Protein AF-A0A1Z7M9F4-F1 (afdb_monomer_lite)

Secondary structure (DSSP, 8-state):
---------GGGGSSSHHHHHHHHHHH--HHHHHHHHT--THHHH-HHHHHHHHHHHHHHH-TTT--STTHHHHHHHHHHHHHHHHGGG-

Sequence (90 aa):
MEKNKEKYDLDSYFVSEAHKLIFALLFTDKKIRMELLGIEEELYLDEEKAKEWHHRIAKIIHPDTCTIEGCEKAIMKLNELYSGMVKADE

Structure (mmCIF, N/CA/C/O backbone):
data_AF-A0A1Z7M9F4-F1
#
_entry.id   AF-A0A1Z7M9F4-F1
#
loop_
_atom_site.group_PDB
_atom_site.id
_atom_site.type_symbol
_atom_site.label_atom_id
_atom_site.label_alt_id
_atom_site.label_comp_id
_atom_site.label_asym_id
_atom_site.label_entity_id
_atom_site.label_seq_id
_atom_site.pdbx_PDB_ins_code
_atom_site.Cartn_x
_atom_site.Cartn_y
_atom_site.Cartn_z
_atom_site.occupancy
_atom_site.B_iso_or_equiv
_atom_site.auth_seq_id
_atom_site.auth_comp_id
_atom_site.auth_asym_id
_atom_site.auth_atom_id
_atom_site.pdbx_PDB_model_num
ATOM 1 N N . MET A 1 1 ? -26.191 13.904 -10.377 1.00 37.16 1 MET A N 1
ATOM 2 C CA . MET A 1 1 ? -25.640 13.100 -11.488 1.00 37.16 1 MET A CA 1
ATOM 3 C C . MET A 1 1 ? -24.372 12.441 -10.975 1.00 37.16 1 MET A C 1
ATOM 5 O O . MET A 1 1 ? -23.299 13.024 -1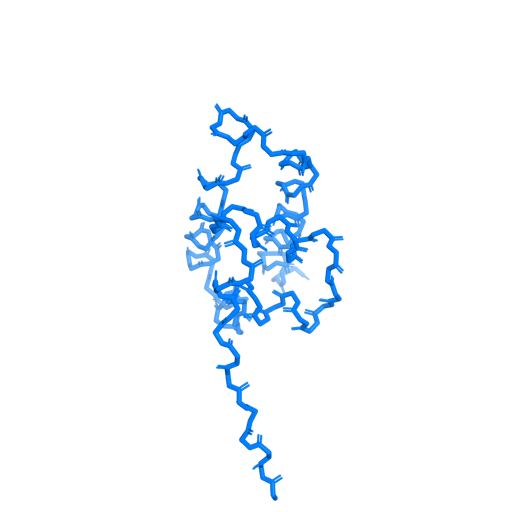1.082 1.00 37.16 1 MET A O 1
ATOM 9 N N . GLU A 1 2 ? -24.499 11.288 -10.322 1.00 45.94 2 GLU A N 1
ATOM 10 C CA . GLU A 1 2 ? -23.336 10.470 -9.974 1.00 45.94 2 GLU A CA 1
ATOM 11 C C . GLU A 1 2 ? -22.764 9.916 -11.272 1.00 45.94 2 GLU A C 1
ATOM 13 O O . GLU A 1 2 ? -23.430 9.193 -12.012 1.00 45.94 2 GLU A O 1
ATOM 18 N N . LYS A 1 3 ? -21.546 10.343 -11.607 1.00 44.34 3 LYS A N 1
ATOM 19 C CA . LYS A 1 3 ? -20.804 9.728 -12.699 1.00 44.34 3 LYS A CA 1
ATOM 20 C C . LYS A 1 3 ? -20.497 8.303 -12.251 1.00 44.34 3 LYS A C 1
ATOM 22 O O . LYS A 1 3 ? -19.658 8.127 -11.372 1.00 44.34 3 LYS A O 1
ATOM 27 N N . ASN A 1 4 ? -21.173 7.320 -12.846 1.00 50.62 4 ASN A N 1
ATOM 28 C CA . ASN A 1 4 ? -20.717 5.934 -12.860 1.00 50.62 4 ASN A CA 1
ATOM 29 C C . ASN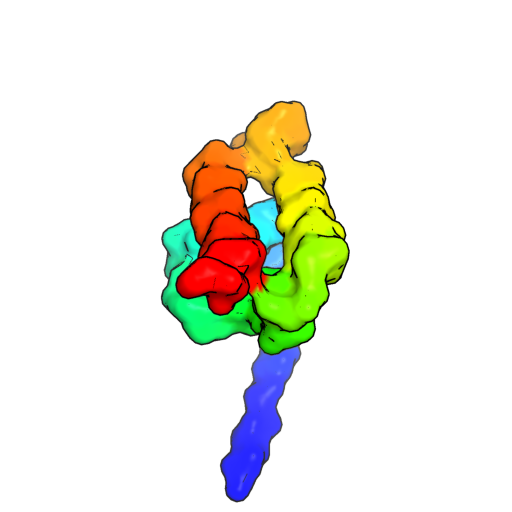 A 1 4 ? -19.286 5.952 -13.394 1.00 50.62 4 ASN A C 1
ATOM 31 O O . ASN A 1 4 ? -19.052 6.125 -14.589 1.00 50.62 4 ASN A O 1
ATOM 35 N N . LYS A 1 5 ? -18.323 5.904 -12.478 1.00 55.31 5 LYS A N 1
ATOM 36 C CA . LYS A 1 5 ? -16.910 5.806 -12.802 1.00 55.31 5 LYS A CA 1
ATOM 37 C C . LYS A 1 5 ? -16.756 4.378 -13.303 1.00 55.31 5 LYS A C 1
ATOM 39 O O . LYS A 1 5 ? -16.868 3.450 -12.507 1.00 55.31 5 LYS A O 1
ATOM 44 N N . GLU A 1 6 ? -16.632 4.196 -14.616 1.00 55.81 6 GLU A N 1
ATOM 45 C CA . GLU A 1 6 ? -16.288 2.893 -15.181 1.00 55.81 6 GLU A CA 1
ATOM 46 C C . GLU A 1 6 ? -15.078 2.376 -14.403 1.00 55.81 6 GLU A C 1
ATOM 48 O O . GLU A 1 6 ? -14.020 3.011 -14.374 1.00 55.81 6 GLU A O 1
ATOM 53 N N . LYS A 1 7 ? -15.276 1.287 -13.656 1.00 57.53 7 LYS A N 1
ATOM 54 C CA . LYS A 1 7 ? -14.208 0.647 -12.903 1.00 57.53 7 LYS A CA 1
ATOM 55 C C . LYS A 1 7 ? -13.355 -0.063 -13.941 1.00 57.53 7 LYS A C 1
ATOM 57 O O . LYS A 1 7 ? -13.666 -1.182 -14.334 1.00 57.53 7 LYS A O 1
ATOM 62 N N . TYR A 1 8 ? -12.352 0.642 -14.456 1.00 62.00 8 TYR A N 1
ATOM 63 C CA . TYR A 1 8 ? -11.377 0.058 -15.364 1.00 62.00 8 TYR A CA 1
ATOM 64 C C . TYR A 1 8 ? -10.773 -1.167 -14.683 1.00 62.00 8 TYR A C 1
ATOM 66 O O . TYR A 1 8 ? -10.332 -1.083 -13.533 1.00 62.00 8 TYR A O 1
ATOM 74 N N . ASP A 1 9 ? -10.784 -2.300 -15.381 1.00 71.25 9 ASP A N 1
ATOM 75 C CA . ASP A 1 9 ? -10.053 -3.481 -14.945 1.00 71.25 9 ASP A CA 1
ATOM 76 C C . ASP A 1 9 ? -8.556 -3.219 -15.135 1.00 71.25 9 ASP A C 1
ATOM 78 O O . ASP A 1 9 ? -7.959 -3.478 -16.186 1.00 71.25 9 ASP A O 1
ATOM 82 N N . LEU A 1 10 ? -7.972 -2.599 -14.110 1.00 78.75 10 LEU A N 1
ATOM 83 C CA . LEU A 1 10 ? -6.573 -2.205 -14.106 1.00 78.75 10 LEU A CA 1
ATOM 84 C C . LEU A 1 10 ? -5.640 -3.414 -14.072 1.00 78.75 10 LEU A C 1
ATOM 86 O O . LEU A 1 10 ? -4.476 -3.267 -14.434 1.00 78.75 10 LEU A O 1
ATOM 90 N N . ASP A 1 11 ? -6.132 -4.597 -13.700 1.00 81.62 11 ASP A N 1
ATOM 91 C CA . ASP A 1 11 ? -5.312 -5.802 -13.577 1.00 81.62 11 ASP A CA 1
ATOM 92 C C . ASP A 1 11 ? -4.750 -6.225 -14.941 1.00 81.62 11 ASP A C 1
ATOM 94 O O . ASP A 1 11 ? -3.634 -6.731 -15.022 1.00 81.62 11 ASP A O 1
ATOM 98 N N . SER A 1 12 ? -5.456 -5.901 -16.029 1.00 88.44 12 SER A N 1
ATOM 99 C CA . SER A 1 12 ? -4.993 -6.122 -17.404 1.00 88.44 12 SER A CA 1
ATOM 100 C C . SER A 1 12 ? -3.762 -5.290 -17.804 1.00 88.44 12 SER A C 1
ATOM 102 O O . SER A 1 12 ? -3.064 -5.645 -18.754 1.00 88.44 12 SER A O 1
ATOM 104 N N . TYR A 1 13 ? -3.470 -4.200 -17.083 1.00 89.12 13 TYR A N 1
ATOM 105 C CA . TYR A 1 13 ? -2.355 -3.292 -17.374 1.00 89.12 13 TYR A CA 1
ATOM 106 C C . TYR A 1 13 ? -1.079 -3.608 -16.584 1.00 89.12 13 TYR A C 1
ATOM 108 O O . TYR A 1 13 ? -0.036 -3.012 -16.860 1.00 89.12 13 TYR A O 1
ATOM 116 N N . PHE A 1 14 ? -1.129 -4.528 -15.616 1.00 92.12 14 PHE A N 1
ATOM 117 C CA . PHE A 1 14 ? 0.024 -4.884 -14.789 1.00 92.12 14 PHE A CA 1
ATOM 118 C C . PHE A 1 14 ? 0.437 -6.338 -14.999 1.00 92.12 14 PHE A C 1
ATOM 120 O O . PHE A 1 14 ? -0.386 -7.238 -15.098 1.00 92.12 14 PHE A O 1
ATOM 127 N N . VAL A 1 15 ? 1.750 -6.580 -15.004 1.00 92.06 15 VAL A N 1
ATOM 128 C CA . VAL A 1 15 ? 2.313 -7.934 -15.150 1.00 92.06 15 VAL A CA 1
ATOM 129 C C . VAL A 1 15 ? 1.991 -8.813 -13.936 1.00 92.06 15 VAL A C 1
ATOM 131 O O . VAL A 1 15 ? 1.879 -10.031 -14.056 1.00 92.06 15 VAL A O 1
ATOM 134 N N . SER A 1 16 ? 1.862 -8.212 -12.752 1.00 93.00 16 SER A N 1
ATOM 135 C CA . SER A 1 16 ? 1.434 -8.902 -11.536 1.00 93.00 16 SER A CA 1
ATOM 136 C C . SER A 1 16 ? 0.879 -7.924 -10.503 1.00 93.00 16 SER A C 1
ATOM 138 O O . SER A 1 16 ? 1.129 -6.718 -10.573 1.00 93.00 16 SER A O 1
ATOM 140 N N . GLU A 1 17 ? 0.206 -8.463 -9.487 1.00 93.19 17 GLU A N 1
ATOM 141 C CA . GLU A 1 17 ? -0.282 -7.684 -8.343 1.00 93.19 17 GLU A CA 1
ATOM 142 C C . GLU A 1 17 ? 0.853 -6.923 -7.637 1.00 93.19 17 GLU A C 1
ATOM 144 O O . GLU A 1 17 ? 0.695 -5.765 -7.262 1.00 93.19 17 GLU A O 1
ATOM 149 N N . ALA A 1 18 ? 2.045 -7.519 -7.532 1.00 95.06 18 ALA A N 1
ATOM 150 C CA . ALA A 1 18 ? 3.200 -6.849 -6.937 1.00 95.06 18 ALA A CA 1
ATOM 151 C C . ALA A 1 18 ? 3.604 -5.579 -7.715 1.00 95.06 18 ALA A C 1
ATOM 153 O O . ALA A 1 18 ? 3.873 -4.548 -7.099 1.00 95.06 18 ALA A O 1
ATOM 154 N N . HIS A 1 19 ? 3.572 -5.610 -9.055 1.00 95.31 19 HIS A N 1
ATOM 155 C CA . HIS A 1 19 ? 3.841 -4.421 -9.876 1.00 95.31 19 HIS A CA 1
ATOM 156 C C . HIS A 1 19 ? 2.797 -3.327 -9.640 1.00 95.31 19 HIS A C 1
ATOM 158 O O . HIS A 1 19 ? 3.155 -2.158 -9.510 1.00 95.31 19 HIS A O 1
ATOM 164 N N . LYS A 1 20 ? 1.519 -3.705 -9.542 1.00 94.94 20 LYS A N 1
ATOM 165 C CA . LYS A 1 20 ? 0.416 -2.778 -9.267 1.00 94.94 20 LYS A CA 1
ATOM 166 C C . LYS A 1 20 ? 0.552 -2.118 -7.895 1.00 94.94 20 LYS A C 1
ATOM 168 O O . LYS A 1 20 ? 0.419 -0.901 -7.789 1.00 94.94 20 LYS A O 1
ATOM 173 N N . LEU A 1 21 ? 0.865 -2.894 -6.857 1.00 95.88 21 LEU A N 1
ATOM 174 C CA . LEU A 1 21 ? 1.045 -2.389 -5.493 1.00 95.88 21 LEU A CA 1
ATOM 175 C C . LEU A 1 21 ? 2.247 -1.443 -5.388 1.00 95.88 21 LEU A C 1
ATOM 177 O O . LEU A 1 21 ? 2.122 -0.357 -4.821 1.00 95.88 21 LEU A O 1
ATOM 181 N N . ILE A 1 22 ? 3.390 -1.805 -5.980 1.00 96.12 22 ILE A N 1
ATOM 182 C CA . ILE A 1 22 ? 4.578 -0.937 -6.027 1.00 96.12 22 ILE A CA 1
ATOM 183 C C . ILE A 1 22 ? 4.265 0.350 -6.791 1.00 96.12 22 ILE A C 1
ATOM 185 O O . ILE A 1 22 ? 4.591 1.442 -6.320 1.00 96.12 22 ILE A O 1
ATOM 189 N N . PHE A 1 23 ? 3.581 0.238 -7.934 1.00 95.62 23 PHE A N 1
ATOM 190 C CA . PHE A 1 23 ? 3.153 1.393 -8.713 1.00 95.62 23 PHE A CA 1
ATOM 191 C C . PHE A 1 23 ? 2.268 2.336 -7.887 1.00 95.62 23 PHE A C 1
ATOM 193 O O . PHE A 1 23 ? 2.551 3.533 -7.791 1.00 95.62 23 PHE A O 1
ATOM 200 N N . ALA A 1 24 ? 1.238 1.791 -7.234 1.00 96.06 24 ALA A N 1
ATOM 201 C CA . ALA A 1 24 ? 0.322 2.547 -6.389 1.00 96.06 24 ALA A CA 1
ATOM 202 C C . ALA A 1 24 ? 1.051 3.244 -5.228 1.00 96.06 24 ALA A C 1
ATOM 204 O O . ALA A 1 24 ? 0.807 4.421 -4.960 1.00 96.06 24 ALA A O 1
ATOM 205 N N . LEU A 1 25 ? 1.980 2.558 -4.559 1.00 96.50 25 LEU A N 1
ATOM 206 C CA . LEU A 1 25 ? 2.719 3.117 -3.426 1.00 96.50 25 LEU A CA 1
ATOM 207 C C . LEU A 1 25 ? 3.647 4.267 -3.839 1.00 96.50 25 LEU A C 1
ATOM 209 O O . LEU A 1 25 ? 3.687 5.286 -3.143 1.00 96.50 25 LEU A O 1
ATOM 213 N N . LEU A 1 26 ? 4.364 4.127 -4.957 1.00 96.38 26 LEU A N 1
ATOM 214 C CA . LEU A 1 26 ? 5.464 5.027 -5.318 1.00 96.38 26 LEU A CA 1
ATOM 215 C C . LEU A 1 26 ? 5.087 6.154 -6.283 1.00 96.38 26 LEU A C 1
ATOM 217 O O . LEU A 1 26 ? 5.670 7.233 -6.196 1.00 96.38 26 LEU A O 1
ATOM 221 N N . PHE A 1 27 ? 4.140 5.926 -7.195 1.00 95.56 27 PHE A N 1
ATOM 222 C CA . PHE A 1 27 ? 3.927 6.814 -8.346 1.00 95.56 27 PHE A CA 1
ATOM 223 C C . PHE A 1 27 ? 2.548 7.471 -8.391 1.00 95.56 27 PHE A C 1
ATOM 225 O O . PHE A 1 27 ? 2.281 8.255 -9.299 1.00 95.56 27 PHE A O 1
ATOM 232 N N . THR A 1 28 ? 1.671 7.184 -7.427 1.00 94.00 28 THR A N 1
ATOM 233 C CA . THR A 1 28 ? 0.313 7.743 -7.416 1.00 94.00 28 THR A CA 1
ATOM 234 C C . THR A 1 28 ? 0.095 8.763 -6.303 1.00 94.00 28 THR A C 1
ATOM 236 O O . THR A 1 28 ? 0.744 8.744 -5.250 1.00 94.00 28 THR A O 1
ATOM 239 N N . ASP A 1 29 ? -0.821 9.697 -6.562 1.00 91.50 29 ASP A N 1
ATOM 240 C CA . ASP A 1 29 ? -1.250 10.694 -5.588 1.00 91.50 29 ASP A CA 1
ATOM 241 C C . ASP A 1 29 ? -2.149 10.079 -4.500 1.00 91.50 29 ASP A C 1
ATOM 243 O O . ASP A 1 29 ? -2.508 8.904 -4.543 1.00 91.50 29 ASP A O 1
ATOM 247 N N . LYS A 1 30 ? -2.525 10.872 -3.487 1.00 88.19 30 LYS A N 1
ATOM 248 C CA . LYS A 1 30 ? -3.281 10.364 -2.330 1.00 88.19 30 LYS A CA 1
ATOM 249 C C . LYS A 1 30 ? -4.585 9.668 -2.736 1.00 88.19 30 LYS A C 1
ATOM 251 O O . LYS A 1 30 ? -4.877 8.602 -2.206 1.00 88.19 30 LYS A O 1
ATOM 256 N N . LYS A 1 31 ? -5.361 10.261 -3.647 1.00 89.12 31 LYS A N 1
ATOM 257 C CA . LYS A 1 31 ? -6.695 9.755 -3.992 1.00 89.12 31 LYS A CA 1
ATOM 258 C C . LYS A 1 31 ? -6.600 8.463 -4.797 1.00 89.12 31 LYS A C 1
ATOM 260 O O . LYS A 1 31 ? -7.278 7.498 -4.460 1.00 89.12 31 LYS A O 1
ATOM 265 N N . ILE A 1 32 ? -5.741 8.440 -5.816 1.00 90.25 32 ILE A N 1
ATOM 266 C CA . ILE A 1 32 ? -5.543 7.257 -6.657 1.00 90.25 32 ILE A CA 1
ATOM 267 C C . ILE A 1 32 ? -4.921 6.130 -5.830 1.00 90.25 32 ILE A C 1
ATOM 269 O O . ILE A 1 32 ? -5.374 4.992 -5.913 1.00 90.25 32 ILE A O 1
ATOM 273 N N . ARG A 1 33 ? -3.948 6.438 -4.965 1.00 93.69 33 ARG A N 1
ATOM 274 C CA . ARG A 1 33 ? -3.320 5.444 -4.089 1.00 93.69 33 ARG A CA 1
ATOM 275 C C . ARG A 1 33 ? -4.325 4.751 -3.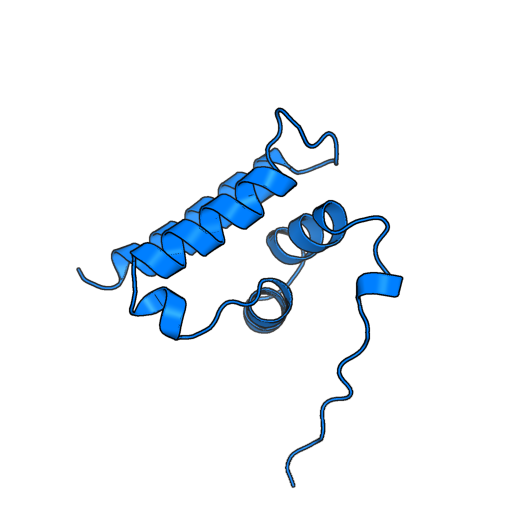181 1.00 93.69 33 ARG A C 1
ATOM 277 O O . ARG A 1 33 ? -4.280 3.534 -3.061 1.00 93.69 33 ARG A O 1
ATOM 284 N N . MET A 1 34 ? -5.216 5.510 -2.541 1.00 91.62 34 MET A N 1
ATOM 285 C CA . MET A 1 34 ? -6.233 4.932 -1.659 1.00 91.62 34 MET A CA 1
ATOM 286 C C . MET A 1 34 ? -7.167 3.991 -2.425 1.00 91.62 34 MET A C 1
ATOM 288 O O . MET A 1 34 ? -7.419 2.883 -1.966 1.00 91.62 34 MET A O 1
ATOM 292 N N . GLU A 1 35 ? -7.602 4.392 -3.620 1.00 90.75 35 GLU A N 1
ATOM 293 C CA . GLU A 1 35 ? -8.454 3.571 -4.488 1.00 90.75 35 GLU A CA 1
ATOM 294 C C . GLU A 1 35 ? -7.751 2.275 -4.931 1.00 90.75 35 GLU A C 1
ATOM 296 O O . GLU A 1 35 ? -8.344 1.202 -4.866 1.00 90.75 35 GLU A O 1
ATOM 301 N N . LEU A 1 36 ? -6.474 2.348 -5.324 1.00 91.62 36 LEU A N 1
ATOM 302 C CA . LEU A 1 36 ? -5.706 1.181 -5.778 1.00 91.62 36 LEU A CA 1
ATOM 303 C C . LEU A 1 36 ? -5.309 0.223 -4.652 1.00 91.62 36 LEU A C 1
ATOM 305 O O . LEU A 1 36 ? -5.254 -0.983 -4.879 1.00 91.62 36 LEU A O 1
ATOM 309 N N . LEU A 1 37 ? -5.012 0.746 -3.461 1.00 93.62 37 LEU A N 1
ATOM 310 C CA . LEU A 1 37 ? -4.607 -0.055 -2.302 1.00 93.62 37 LEU A CA 1
ATOM 311 C C . LEU A 1 37 ? -5.797 -0.558 -1.471 1.00 93.62 37 LEU A C 1
ATOM 313 O O . LEU A 1 37 ? -5.583 -1.284 -0.497 1.00 93.62 37 LEU A O 1
ATOM 317 N N . GLY A 1 38 ? -7.027 -0.167 -1.826 1.00 91.75 38 GLY A N 1
ATOM 318 C CA . GLY A 1 38 ? -8.228 -0.482 -1.052 1.00 91.75 38 GLY A CA 1
ATOM 319 C C . GLY A 1 38 ? -8.181 0.114 0.354 1.00 91.75 38 GLY A C 1
ATOM 320 O O . GLY A 1 38 ? -8.513 -0.570 1.317 1.00 91.75 38 GLY A O 1
ATOM 321 N N . ILE A 1 39 ? -7.688 1.350 0.480 1.00 91.12 39 ILE A N 1
ATOM 322 C CA . ILE A 1 39 ? -7.682 2.069 1.755 1.00 91.12 39 ILE A CA 1
ATOM 323 C C . ILE A 1 39 ? -9.051 2.712 1.947 1.00 91.12 39 ILE A C 1
ATOM 325 O O . ILE A 1 39 ? -9.385 3.689 1.272 1.00 91.12 39 ILE A O 1
ATOM 329 N N . GLU A 1 40 ? -9.807 2.176 2.896 1.00 90.50 40 GLU A N 1
ATOM 330 C CA . GLU A 1 40 ? -11.124 2.665 3.299 1.00 90.50 40 GLU A CA 1
ATOM 331 C C . GLU A 1 40 ? -11.063 3.285 4.701 1.00 90.50 40 GLU A C 1
ATOM 333 O O . GLU A 1 40 ? -10.097 3.083 5.438 1.00 90.50 40 GLU A O 1
ATOM 338 N N . GLU A 1 41 ? -12.088 4.058 5.068 1.00 88.06 41 GLU A N 1
ATOM 339 C CA . GLU A 1 41 ? -12.185 4.718 6.382 1.00 88.06 41 GLU A CA 1
ATOM 340 C C . GLU A 1 41 ? -12.073 3.718 7.540 1.00 88.06 41 GLU A C 1
ATOM 342 O O . GLU A 1 41 ? -11.461 4.017 8.558 1.00 88.06 41 GLU A O 1
ATOM 347 N N . GLU A 1 42 ? -12.569 2.497 7.346 1.00 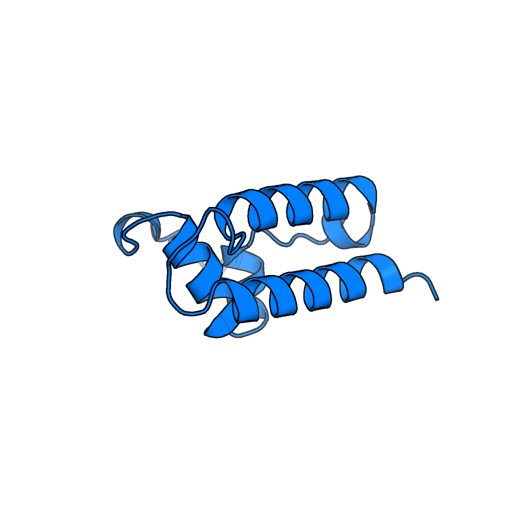89.31 42 GLU A N 1
ATOM 348 C CA . GLU A 1 42 ? -12.502 1.425 8.336 1.00 89.31 42 GLU A CA 1
ATOM 349 C C . GLU A 1 42 ? -11.067 1.073 8.766 1.00 89.31 42 GLU A C 1
ATOM 351 O O . GLU A 1 42 ? -10.844 0.758 9.931 1.00 89.31 42 GLU A O 1
ATOM 356 N N . LEU A 1 43 ? -10.073 1.214 7.878 1.00 90.62 43 LEU A N 1
ATOM 357 C CA . LEU A 1 43 ? -8.665 0.991 8.237 1.00 90.62 43 LEU A CA 1
ATOM 358 C C . LEU A 1 43 ? -8.116 2.047 9.207 1.00 90.62 43 LEU A C 1
ATOM 360 O O . LEU A 1 43 ? -7.057 1.842 9.785 1.00 90.62 43 LEU A O 1
ATOM 364 N N . TYR A 1 44 ? -8.793 3.185 9.362 1.00 89.38 44 TYR A N 1
ATOM 365 C CA . TYR A 1 44 ? -8.434 4.211 10.343 1.00 89.38 44 TYR A CA 1
ATOM 366 C C . TYR A 1 44 ? -9.180 4.043 11.671 1.00 89.38 44 TYR A C 1
ATOM 368 O O . TYR A 1 44 ? -8.835 4.712 12.636 1.00 89.38 44 TYR A O 1
ATOM 376 N N . LEU A 1 45 ? -10.205 3.188 11.717 1.00 89.56 45 LEU A N 1
ATOM 377 C CA . LEU A 1 45 ? -11.050 2.970 12.895 1.00 89.56 45 LEU A CA 1
ATOM 378 C C . LEU A 1 45 ? -10.764 1.633 13.590 1.00 89.56 45 LEU A C 1
ATOM 380 O O . LEU A 1 45 ? -11.122 1.459 14.752 1.00 89.56 45 LEU A O 1
ATOM 384 N N . ASP A 1 46 ? -10.155 0.684 12.878 1.00 92.00 46 ASP A N 1
ATOM 385 C CA . ASP A 1 46 ? -9.867 -0.666 13.357 1.00 92.00 46 ASP A CA 1
ATOM 386 C C . ASP A 1 46 ? -8.392 -1.016 13.100 1.00 92.00 46 ASP A C 1
ATOM 388 O O . ASP A 1 46 ? -7.965 -1.263 11.966 1.00 92.00 46 ASP A O 1
ATOM 392 N N . GLU A 1 47 ? -7.606 -1.034 14.179 1.00 90.69 47 GLU A N 1
ATOM 393 C CA . GLU A 1 47 ? -6.173 -1.336 14.138 1.00 90.69 47 GLU A CA 1
ATOM 394 C C . GLU A 1 47 ? -5.887 -2.751 13.612 1.00 90.69 47 GLU A C 1
ATOM 396 O O . GLU A 1 47 ? -4.930 -2.948 12.857 1.00 90.69 47 GLU A O 1
ATOM 401 N N . GLU A 1 48 ? -6.718 -3.743 13.948 1.00 92.69 48 GLU A N 1
ATOM 402 C CA . GLU A 1 48 ? -6.513 -5.114 13.473 1.00 92.69 48 GLU A CA 1
ATOM 403 C C . GLU A 1 48 ? -6.743 -5.193 11.960 1.00 92.69 48 GLU A C 1
ATOM 405 O O . GLU A 1 48 ? -5.932 -5.787 11.244 1.00 92.69 48 GLU A O 1
ATOM 410 N N . LYS A 1 49 ? -7.753 -4.493 11.427 1.00 94.00 49 LYS A N 1
ATOM 411 C CA . LYS A 1 49 ? -7.948 -4.391 9.969 1.00 94.00 49 LYS A CA 1
ATOM 412 C C . LYS A 1 49 ? -6.810 -3.654 9.274 1.00 94.00 49 LYS A C 1
ATOM 414 O O . LYS A 1 49 ? -6.360 -4.086 8.208 1.00 94.00 49 LYS A O 1
ATOM 419 N N . ALA A 1 50 ? -6.299 -2.577 9.871 1.00 94.25 50 ALA A N 1
ATOM 420 C CA . ALA A 1 50 ? -5.131 -1.863 9.356 1.00 94.25 50 ALA A CA 1
ATOM 421 C C . ALA A 1 50 ? -3.902 -2.782 9.274 1.00 94.25 50 ALA A C 1
ATOM 423 O O . ALA A 1 50 ? -3.165 -2.783 8.282 1.00 94.25 50 ALA A O 1
ATOM 424 N N . LYS A 1 51 ? -3.698 -3.604 10.305 1.00 95.00 51 LYS A N 1
ATOM 425 C CA . LYS A 1 51 ? -2.587 -4.550 10.412 1.00 95.00 51 LYS A CA 1
ATOM 426 C C . LYS A 1 51 ? -2.713 -5.701 9.418 1.00 95.00 51 LYS A C 1
ATOM 428 O O . LYS A 1 51 ? -1.725 -6.053 8.772 1.00 95.00 51 LYS A O 1
ATOM 433 N N . GLU A 1 52 ? -3.908 -6.258 9.238 1.00 95.69 52 GLU A N 1
ATOM 434 C CA . GLU A 1 52 ? -4.175 -7.270 8.211 1.00 95.69 52 GLU A CA 1
ATOM 435 C C . GLU A 1 52 ? -3.929 -6.720 6.801 1.00 95.69 52 GLU A C 1
ATOM 437 O O . GLU A 1 52 ? -3.258 -7.363 5.983 1.00 95.69 52 GLU A O 1
ATOM 442 N N . TRP A 1 53 ? -4.414 -5.504 6.522 1.00 96.69 53 TRP A N 1
ATOM 443 C CA . TRP A 1 53 ? -4.178 -4.804 5.261 1.00 96.69 53 TRP A CA 1
ATOM 444 C C . TRP A 1 53 ? -2.680 -4.624 4.987 1.00 96.69 53 TRP A C 1
ATOM 446 O O . TRP A 1 53 ? -2.202 -4.991 3.905 1.00 96.69 53 TRP A O 1
ATOM 456 N N . HIS A 1 54 ? -1.938 -4.124 5.978 1.00 96.81 54 HIS A N 1
ATOM 457 C CA . HIS A 1 54 ? -0.493 -3.927 5.903 1.00 96.81 54 HIS A CA 1
ATOM 458 C C . HIS A 1 54 ? 0.235 -5.246 5.640 1.00 96.81 54 HIS A C 1
ATOM 460 O O . HIS A 1 54 ? 0.988 -5.350 4.670 1.00 96.81 54 HIS A O 1
ATOM 466 N N . HIS A 1 55 ? -0.041 -6.279 6.441 1.00 96.31 55 HIS A N 1
ATOM 467 C CA . HIS A 1 55 ? 0.628 -7.573 6.338 1.00 96.31 55 HIS A CA 1
ATOM 468 C C . HIS A 1 55 ? 0.381 -8.244 4.983 1.00 96.31 55 HIS A C 1
ATOM 470 O O . HIS A 1 55 ? 1.303 -8.799 4.378 1.00 96.31 55 HIS A O 1
ATOM 476 N N . ARG A 1 56 ? -0.852 -8.161 4.468 1.00 96.50 56 ARG A N 1
ATOM 477 C CA . ARG A 1 56 ? -1.217 -8.701 3.154 1.00 96.50 56 ARG A CA 1
ATOM 478 C C . ARG A 1 56 ? -0.391 -8.069 2.037 1.00 96.50 56 ARG A C 1
ATOM 480 O O . ARG A 1 56 ? 0.147 -8.800 1.209 1.00 96.50 56 ARG A O 1
ATOM 487 N N . ILE A 1 57 ? -0.279 -6.739 2.013 1.00 96.50 57 ILE A N 1
ATOM 488 C CA . ILE A 1 57 ? 0.511 -6.032 0.994 1.00 96.50 57 ILE A CA 1
ATOM 489 C C . ILE A 1 57 ? 1.994 -6.349 1.186 1.00 96.50 57 ILE A C 1
ATOM 491 O O . ILE A 1 57 ? 2.658 -6.742 0.228 1.00 96.50 57 ILE A O 1
ATOM 495 N N . ALA A 1 58 ? 2.499 -6.252 2.419 1.00 96.38 58 ALA A N 1
ATOM 496 C CA . ALA A 1 58 ? 3.898 -6.507 2.735 1.00 96.38 58 ALA A CA 1
ATOM 497 C C . ALA A 1 58 ? 4.340 -7.895 2.259 1.00 96.38 58 A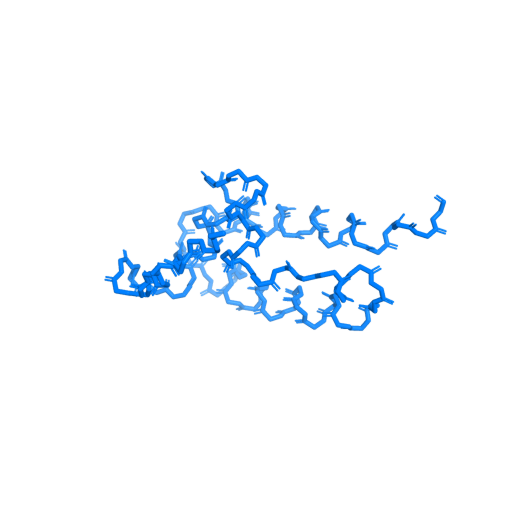LA A C 1
ATOM 499 O O . ALA A 1 58 ? 5.375 -8.004 1.621 1.00 96.38 58 ALA A O 1
ATOM 500 N N . LYS A 1 59 ? 3.528 -8.939 2.460 1.00 96.31 59 LYS A N 1
ATOM 501 C CA . LYS A 1 59 ? 3.823 -10.305 1.998 1.00 96.31 59 LYS A CA 1
ATOM 502 C C . LYS A 1 59 ? 4.020 -10.416 0.479 1.00 96.31 59 LYS A C 1
ATOM 504 O O . LYS A 1 59 ? 4.790 -11.264 0.030 1.00 96.31 59 LYS A O 1
ATOM 509 N N . ILE A 1 60 ? 3.322 -9.593 -0.304 1.00 95.88 60 ILE A N 1
ATOM 510 C CA . ILE A 1 60 ? 3.385 -9.609 -1.773 1.00 95.88 60 ILE A CA 1
ATOM 511 C C . ILE A 1 60 ? 4.626 -8.865 -2.277 1.00 95.88 60 ILE A C 1
ATOM 513 O O . ILE A 1 60 ? 5.247 -9.300 -3.244 1.00 95.88 60 ILE A O 1
ATOM 517 N N . ILE A 1 61 ? 4.985 -7.752 -1.630 1.00 96.00 61 ILE A N 1
ATOM 518 C CA . ILE A 1 61 ? 6.062 -6.858 -2.081 1.00 96.00 61 ILE A CA 1
ATOM 519 C C . ILE A 1 61 ? 7.312 -6.893 -1.184 1.00 96.00 61 ILE A C 1
ATOM 521 O O . ILE A 1 61 ? 8.154 -6.006 -1.286 1.00 96.00 61 ILE A O 1
ATOM 525 N N . HIS A 1 62 ? 7.445 -7.873 -0.285 1.00 93.06 62 HIS A N 1
ATOM 526 C CA . HIS A 1 62 ? 8.587 -7.955 0.629 1.00 93.06 62 HIS A CA 1
ATOM 527 C C . HIS A 1 62 ? 9.887 -8.190 -0.157 1.00 93.06 62 HIS A C 1
ATOM 529 O O . HIS A 1 62 ? 9.910 -9.118 -0.959 1.00 93.06 62 HIS A O 1
ATOM 535 N N . PRO A 1 63 ? 10.982 -7.444 0.076 1.00 89.81 63 PRO A N 1
ATOM 536 C CA . PRO A 1 63 ? 12.235 -7.590 -0.673 1.00 89.81 63 PRO A CA 1
ATOM 537 C C . PRO A 1 63 ? 12.799 -9.019 -0.704 1.00 89.81 63 PRO A C 1
ATOM 539 O O . PRO A 1 63 ? 13.359 -9.436 -1.712 1.00 89.81 63 PRO A O 1
ATOM 542 N N . ASP A 1 64 ? 12.592 -9.797 0.362 1.00 90.69 64 ASP A N 1
ATOM 543 C CA . ASP A 1 64 ? 13.028 -11.203 0.420 1.00 90.69 64 ASP A CA 1
ATOM 544 C C . ASP A 1 64 ? 12.325 -12.108 -0.609 1.00 90.69 64 ASP A C 1
ATOM 546 O O . ASP A 1 64 ? 12.860 -13.150 -0.983 1.00 90.69 64 ASP A O 1
ATOM 550 N N . THR A 1 65 ? 11.117 -11.746 -1.055 1.00 88.50 65 THR A N 1
ATOM 551 C CA . THR A 1 65 ? 10.296 -12.534 -1.994 1.00 88.50 65 THR A CA 1
ATOM 552 C C . THR A 1 65 ? 10.013 -11.805 -3.314 1.00 88.50 65 THR A C 1
ATOM 554 O O . THR A 1 65 ? 9.675 -12.444 -4.310 1.00 88.50 65 THR A O 1
ATOM 557 N N . CYS A 1 66 ? 10.168 -10.482 -3.342 1.00 90.69 66 CYS A N 1
ATOM 558 C CA . CYS A 1 66 ? 9.887 -9.563 -4.441 1.00 90.69 66 CYS A CA 1
ATOM 559 C C . CYS A 1 66 ? 11.200 -8.994 -4.983 1.00 90.69 66 CYS A C 1
ATOM 561 O O . CYS A 1 66 ? 11.869 -8.217 -4.309 1.00 90.69 66 CYS A O 1
ATOM 563 N N . THR A 1 67 ? 11.548 -9.327 -6.227 1.00 91.94 67 THR A N 1
ATOM 564 C CA . THR A 1 67 ? 12.759 -8.814 -6.899 1.00 91.94 67 THR A CA 1
ATOM 565 C C . THR A 1 67 ? 12.479 -7.623 -7.820 1.00 91.94 67 THR A C 1
ATOM 567 O O . THR A 1 67 ? 13.310 -7.282 -8.660 1.00 91.94 67 THR A O 1
ATOM 570 N N . ILE A 1 68 ? 11.286 -7.029 -7.734 1.00 92.88 68 ILE A N 1
ATOM 571 C CA . ILE A 1 68 ? 10.900 -5.873 -8.550 1.00 92.88 68 ILE A CA 1
ATOM 572 C C . ILE A 1 68 ? 11.688 -4.647 -8.069 1.00 92.88 68 ILE A C 1
ATOM 574 O O . ILE A 1 68 ? 11.919 -4.447 -6.876 1.00 92.88 68 ILE A O 1
ATOM 578 N N . GLU A 1 69 ? 12.111 -3.793 -8.994 1.00 92.06 69 GLU A N 1
ATOM 579 C CA . GLU A 1 69 ? 12.788 -2.560 -8.612 1.00 92.06 69 GLU A CA 1
ATOM 580 C C . GLU A 1 69 ? 11.874 -1.693 -7.730 1.00 92.06 69 GLU A C 1
ATOM 582 O O . GLU A 1 69 ? 10.723 -1.410 -8.063 1.00 92.06 69 GLU A O 1
ATOM 587 N N . GLY A 1 70 ? 12.396 -1.267 -6.579 1.00 91.94 70 GLY A N 1
ATOM 588 C CA . GLY A 1 70 ? 11.670 -0.401 -5.657 1.00 91.94 70 GLY A CA 1
ATOM 589 C C . GLY A 1 70 ? 10.827 -1.111 -4.594 1.00 91.94 70 GLY A C 1
ATOM 590 O O . GLY A 1 70 ? 10.171 -0.389 -3.843 1.00 91.94 70 GLY A O 1
ATOM 591 N N . CYS A 1 71 ? 10.873 -2.450 -4.448 1.00 93.38 71 CYS A N 1
ATOM 592 C CA . CYS A 1 71 ? 10.177 -3.153 -3.348 1.00 93.38 71 CYS A CA 1
ATOM 593 C C . CYS A 1 71 ? 10.562 -2.552 -1.968 1.00 93.38 71 CYS A C 1
ATOM 595 O O . CYS A 1 71 ? 9.687 -2.287 -1.147 1.00 93.38 71 CYS A O 1
ATOM 597 N N . GLU A 1 72 ? 11.841 -2.216 -1.735 1.00 94.50 72 GLU A N 1
ATOM 598 C CA . GLU A 1 72 ? 12.298 -1.567 -0.488 1.00 94.50 72 GLU A CA 1
ATOM 599 C C . GLU A 1 72 ? 11.610 -0.216 -0.234 1.00 94.50 72 GLU A C 1
ATOM 601 O O . GLU A 1 72 ? 11.032 0.014 0.830 1.00 94.50 72 GLU A O 1
ATOM 606 N N . LYS A 1 73 ? 11.617 0.674 -1.236 1.00 96.06 73 LYS A N 1
ATOM 607 C CA . LYS A 1 73 ? 10.963 1.989 -1.142 1.00 96.06 73 LYS A CA 1
ATOM 608 C C . LYS A 1 73 ? 9.454 1.841 -0.954 1.00 96.06 73 LYS A C 1
ATOM 610 O O . LYS A 1 73 ? 8.849 2.612 -0.210 1.00 96.06 73 LYS A O 1
ATOM 615 N N . ALA A 1 74 ? 8.847 0.859 -1.618 1.00 96.75 74 ALA A N 1
ATOM 616 C CA . ALA A 1 74 ? 7.423 0.579 -1.513 1.00 96.75 74 ALA A CA 1
ATOM 617 C C . ALA A 1 74 ? 7.052 0.107 -0.098 1.00 96.75 74 ALA A C 1
ATOM 619 O O . ALA A 1 74 ? 6.104 0.638 0.476 1.00 96.75 74 ALA A O 1
ATOM 620 N N . ILE A 1 75 ? 7.837 -0.790 0.512 1.00 96.25 75 ILE A N 1
ATOM 621 C CA . ILE A 1 75 ? 7.656 -1.204 1.913 1.00 96.25 75 ILE A CA 1
ATOM 622 C C . ILE A 1 75 ? 7.807 -0.024 2.873 1.00 96.25 75 ILE A C 1
ATOM 624 O O . ILE A 1 75 ? 6.980 0.142 3.769 1.00 96.25 75 ILE A O 1
ATOM 628 N N . MET A 1 76 ? 8.811 0.836 2.680 1.00 96.00 76 MET A N 1
ATOM 629 C CA . MET A 1 76 ? 8.953 2.040 3.506 1.00 96.00 76 MET A CA 1
ATOM 630 C C . MET A 1 76 ? 7.705 2.924 3.420 1.00 96.00 76 MET A C 1
ATOM 632 O O . MET A 1 76 ? 7.206 3.388 4.447 1.00 96.00 76 MET A O 1
ATOM 636 N N . LYS A 1 77 ? 7.158 3.112 2.211 1.00 96.25 77 LYS A N 1
ATOM 637 C CA . LYS A 1 77 ? 5.941 3.904 2.020 1.00 96.25 77 LYS A CA 1
ATOM 638 C C . LYS A 1 77 ? 4.706 3.240 2.626 1.00 96.25 77 LYS A C 1
ATOM 640 O O . LYS A 1 77 ? 3.860 3.932 3.187 1.00 96.25 77 LYS A O 1
ATOM 645 N N . LEU A 1 78 ? 4.610 1.915 2.545 1.00 96.81 78 LEU A N 1
ATOM 646 C CA . LEU A 1 78 ? 3.547 1.137 3.176 1.00 96.81 78 LEU A CA 1
ATOM 647 C C . LEU A 1 78 ? 3.567 1.308 4.703 1.00 96.81 78 LEU A C 1
ATOM 649 O O . LEU A 1 78 ? 2.525 1.565 5.302 1.00 96.81 78 LEU A O 1
ATOM 653 N N . ASN A 1 79 ? 4.750 1.236 5.319 1.00 95.69 79 ASN A N 1
ATOM 654 C CA . ASN A 1 79 ? 4.931 1.448 6.757 1.00 95.69 79 ASN A CA 1
ATOM 655 C C . ASN A 1 79 ? 4.550 2.874 7.184 1.00 95.69 79 ASN A C 1
ATO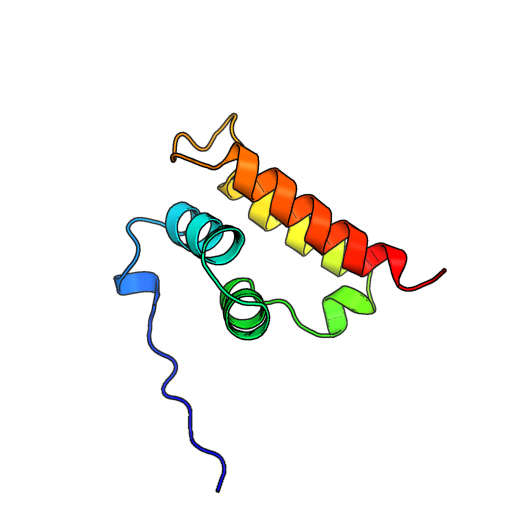M 657 O O . ASN A 1 79 ? 3.937 3.056 8.232 1.00 95.69 79 ASN A O 1
ATOM 661 N N . GLU A 1 80 ? 4.881 3.884 6.373 1.00 94.75 80 GLU A N 1
ATOM 662 C CA . GLU A 1 80 ? 4.477 5.275 6.616 1.00 94.75 80 GLU A CA 1
ATOM 663 C C . GLU A 1 80 ? 2.947 5.424 6.613 1.00 94.75 80 GLU A C 1
ATOM 665 O O . GLU A 1 80 ? 2.387 6.037 7.520 1.00 94.75 80 GLU A O 1
ATOM 670 N N . LEU A 1 81 ? 2.265 4.829 5.625 1.00 93.75 81 LEU A N 1
ATOM 671 C CA . LEU A 1 81 ? 0.802 4.858 5.539 1.00 93.75 81 LEU A CA 1
ATOM 672 C C . LEU A 1 81 ? 0.151 4.154 6.730 1.00 93.75 81 LEU A C 1
ATOM 674 O O . LEU A 1 81 ? -0.745 4.727 7.341 1.00 93.75 81 LEU A O 1
ATOM 678 N N . TYR A 1 82 ? 0.633 2.960 7.083 1.00 95.06 82 TYR A N 1
ATOM 679 C CA . TYR A 1 82 ? 0.148 2.214 8.244 1.00 95.06 82 TYR A CA 1
ATOM 680 C C . TYR A 1 82 ? 0.363 2.985 9.550 1.00 95.06 82 TYR A C 1
ATOM 682 O O . TYR A 1 82 ? -0.555 3.118 10.353 1.00 95.06 82 TYR A O 1
ATOM 690 N N . SER A 1 83 ? 1.542 3.586 9.742 1.00 92.56 83 SER A N 1
ATOM 691 C CA . SER A 1 83 ? 1.784 4.416 10.924 1.00 92.56 83 SER A CA 1
ATOM 692 C C . SER A 1 83 ? 0.838 5.614 10.985 1.00 92.56 83 SER A C 1
ATOM 694 O O . SER A 1 83 ? 0.480 6.015 12.084 1.00 92.56 83 SER A O 1
ATOM 696 N N . GLY A 1 84 ? 0.449 6.193 9.847 1.00 89.94 84 GLY A N 1
ATOM 697 C CA . GLY A 1 84 ? -0.551 7.259 9.799 1.00 89.94 84 GLY A CA 1
ATOM 698 C C . GLY A 1 84 ? -1.985 6.794 10.080 1.00 89.94 84 GLY A C 1
ATOM 699 O O . GLY A 1 84 ? -2.817 7.633 10.403 1.00 89.94 84 GLY A O 1
ATOM 700 N N . MET A 1 85 ? -2.276 5.495 9.959 1.00 90.00 85 MET A N 1
ATOM 701 C CA . MET A 1 85 ? -3.568 4.914 10.346 1.00 90.00 85 MET A CA 1
ATOM 702 C C . MET A 1 85 ? -3.633 4.704 11.860 1.00 90.00 85 MET A C 1
ATOM 704 O O . MET A 1 85 ? -4.575 5.153 12.495 1.00 90.00 85 MET A O 1
ATOM 708 N N . VAL A 1 86 ? -2.591 4.103 12.443 1.00 85.50 86 VAL A N 1
ATOM 709 C CA . VAL A 1 86 ? -2.563 3.733 13.871 1.00 85.50 86 VAL A CA 1
ATOM 710 C C . VAL A 1 86 ? -2.260 4.922 14.797 1.00 85.50 86 VAL A C 1
ATOM 712 O O . VAL A 1 86 ? -2.658 4.925 15.952 1.00 85.50 86 VAL A O 1
ATOM 715 N N . LYS A 1 87 ? -1.580 5.971 14.313 1.00 72.31 87 LYS A N 1
ATOM 716 C CA . LYS A 1 87 ? -1.284 7.180 15.113 1.00 72.31 87 LYS A CA 1
ATOM 717 C C . LYS A 1 87 ? -2.429 8.198 15.183 1.00 72.31 87 LYS A C 1
ATOM 719 O O . LYS A 1 87 ? -2.222 9.277 15.724 1.00 72.31 87 LYS A O 1
ATOM 724 N N . ALA A 1 88 ? -3.596 7.917 14.604 1.00 56.84 88 ALA A N 1
ATOM 725 C CA . ALA A 1 88 ? -4.706 8.873 14.584 1.00 56.84 88 ALA A CA 1
ATOM 726 C C . ALA A 1 88 ? -5.369 9.099 15.966 1.00 56.84 88 ALA A C 1
ATOM 728 O O . ALA A 1 88 ? -6.204 9.994 16.073 1.00 56.84 88 ALA A O 1
ATOM 729 N N . ASP A 1 89 ? -4.959 8.347 16.997 1.00 47.25 89 ASP A N 1
ATOM 730 C CA . ASP A 1 89 ? -5.513 8.378 18.361 1.00 47.25 89 ASP A CA 1
ATOM 731 C C . ASP A 1 89 ? -4.659 9.140 19.411 1.00 47.25 89 ASP A C 1
ATOM 733 O O . ASP A 1 89 ? -4.969 9.068 20.603 1.00 47.25 89 ASP A O 1
ATOM 737 N N . GLU A 1 90 ? -3.612 9.885 19.016 1.00 39.91 90 GLU A N 1
ATOM 738 C CA . GLU A 1 90 ? -2.850 10.788 19.922 1.00 39.91 90 GLU A CA 1
ATOM 739 C C . GLU A 1 90 ? -3.222 12.275 19.786 1.00 39.91 90 GLU A C 1
ATOM 741 O O . GLU A 1 90 ? -3.240 12.803 18.647 1.00 39.91 90 GLU A O 1
#

pLDDT: mean 87.15, std 14.71, range [37.16, 96.81]

Foldseek 3Di:
DPPPPPPPPCCVVDPDLLRQLQCLLPPDDPVSSCVSLVPDPVLLVDLVVLVVSLVVNCVSLPVVVHPDPCSVVSNVSSVVVSCVSVVPPD

Radius of gyration: 13.87 Å; chains: 1; bounding box: 39×26×37 Å